Protein AF-I3EJ53-F1 (afdb_monomer_lite)

Foldseek 3Di:
DDWDALAPPDPDPVRPQTADQWDWDWDDDDQFIKIKTDCLVRRCVSLVHDSVLLLVQLCQVVVFDWDADPVVRITMTGDDDDSVRSRVSSSVCQVQPQFDPPDPRHRAWDWAAEPVLPWIWIAHPPPRDIDTGPQPTPSSVVCSVLHYYPVVVVVDDPVVVVVSVPPPPPPPDDD

Secondary structure (DSSP, 8-state):
--EEESSTT---TT-S-EEEPPPEEEE--GGG-EEEESSHHHHHHHHTS-HHHHHHHHHHHTT--EEEETTTTEEEEES---HHHHHHHHHHHIIIIIS-SSSS--S-EEEEE-TTSSSEEEEETTT--EEEE---SHHHHHHHHHSPBHHHHTT--TTTTSGGGG---------

Structure (mmCIF, N/CA/C/O backbone):
data_AF-I3EJ53-F1
#
_entry.id   AF-I3EJ53-F1
#
loop_
_atom_site.group_PDB
_atom_site.id
_atom_site.type_symbol
_atom_site.label_atom_id
_atom_site.label_alt_id
_atom_site.label_comp_id
_atom_site.label_asym_id
_atom_site.label_entity_id
_atom_site.label_seq_id
_atom_site.pdbx_PDB_ins_code
_atom_site.Cartn_x
_atom_site.Cartn_y
_atom_site.Cartn_z
_atom_site.occupancy
_atom_site.B_iso_or_equiv
_atom_site.auth_seq_id
_atom_site.auth_comp_id
_atom_site.auth_asym_id
_atom_site.auth_atom_id
_atom_site.pdbx_PDB_model_num
ATOM 1 N N . MET A 1 1 ? -7.878 -10.346 -16.936 1.00 61.03 1 MET A N 1
ATOM 2 C CA . MET A 1 1 ? -7.063 -10.112 -15.727 1.00 61.03 1 MET A CA 1
ATOM 3 C C . MET A 1 1 ? -7.555 -11.028 -14.622 1.00 61.03 1 MET A C 1
ATOM 5 O O . MET A 1 1 ? -8.762 -11.206 -14.488 1.00 61.03 1 MET A O 1
ATOM 9 N N . LYS A 1 2 ? -6.642 -11.673 -13.895 1.00 78.12 2 LYS A N 1
ATOM 10 C CA . LYS A 1 2 ? -6.989 -12.549 -12.774 1.00 78.12 2 LYS A CA 1
ATOM 11 C C . LYS A 1 2 ? -7.279 -11.672 -11.555 1.00 78.12 2 LYS A C 1
ATOM 13 O O . LYS A 1 2 ? -6.427 -10.886 -11.155 1.00 78.12 2 LYS A O 1
ATOM 18 N N . ALA A 1 3 ? -8.488 -11.778 -11.010 1.00 84.12 3 ALA A N 1
ATOM 19 C CA . ALA A 1 3 ? -8.874 -11.065 -9.800 1.00 84.12 3 ALA A CA 1
ATOM 20 C C . ALA A 1 3 ? -8.469 -11.886 -8.571 1.00 84.12 3 ALA A C 1
ATOM 22 O O . ALA A 1 3 ? -8.780 -13.076 -8.487 1.00 84.12 3 ALA A O 1
ATOM 23 N N . ILE A 1 4 ? -7.780 -11.244 -7.636 1.00 90.31 4 ILE A N 1
ATOM 24 C CA . ILE A 1 4 ? -7.310 -11.820 -6.377 1.00 90.31 4 ILE A CA 1
ATOM 25 C C . ILE A 1 4 ? -8.013 -11.142 -5.202 1.00 90.31 4 ILE A C 1
ATOM 27 O O . ILE A 1 4 ? -8.400 -9.974 -5.276 1.00 90.31 4 ILE A O 1
ATOM 31 N N . ASN A 1 5 ? -8.196 -11.885 -4.115 1.00 90.31 5 ASN A N 1
ATOM 32 C CA . ASN A 1 5 ? -8.805 -11.357 -2.899 1.00 90.31 5 ASN A CA 1
ATOM 33 C C . ASN A 1 5 ? -7.871 -10.322 -2.255 1.00 90.31 5 ASN A C 1
ATOM 35 O O . ASN A 1 5 ? -6.655 -10.519 -2.213 1.00 90.31 5 ASN A O 1
ATOM 39 N N . ILE A 1 6 ? -8.440 -9.218 -1.760 1.00 88.44 6 ILE A N 1
ATOM 40 C CA . ILE A 1 6 ? -7.667 -8.148 -1.108 1.00 88.44 6 ILE A CA 1
ATOM 41 C C . ILE A 1 6 ? -7.040 -8.654 0.199 1.00 88.44 6 ILE A C 1
ATOM 43 O O . ILE A 1 6 ? -5.863 -8.403 0.456 1.00 88.44 6 ILE A O 1
ATOM 47 N N . ASP A 1 7 ? -7.787 -9.417 1.004 1.00 86.38 7 ASP A N 1
ATOM 48 C CA . ASP A 1 7 ? -7.202 -10.153 2.126 1.00 86.38 7 ASP A CA 1
ATOM 49 C C . ASP A 1 7 ? -6.587 -11.466 1.631 1.00 86.38 7 ASP A C 1
ATOM 51 O O . ASP A 1 7 ? -7.297 -12.380 1.207 1.00 86.38 7 ASP A O 1
ATOM 55 N N . ARG A 1 8 ? -5.260 -11.576 1.749 1.00 83.56 8 ARG A N 1
ATOM 56 C CA . ARG A 1 8 ? -4.501 -12.789 1.419 1.00 83.56 8 ARG A CA 1
ATOM 57 C C . ARG A 1 8 ? -4.971 -14.015 2.207 1.00 83.56 8 ARG A C 1
ATOM 59 O O . ARG A 1 8 ? -4.812 -15.130 1.723 1.00 83.56 8 ARG A O 1
ATOM 66 N N . ASN A 1 9 ? -5.513 -13.820 3.409 1.00 83.25 9 ASN A N 1
ATOM 67 C CA . ASN A 1 9 ? -5.942 -14.919 4.275 1.00 83.25 9 ASN A CA 1
ATOM 68 C C . ASN A 1 9 ? -7.361 -15.415 3.957 1.00 83.25 9 ASN A C 1
ATOM 70 O O . ASN A 1 9 ? -7.792 -16.411 4.532 1.00 83.25 9 ASN A O 1
ATOM 74 N N . SER A 1 10 ? -8.093 -14.729 3.076 1.00 82.12 10 SER A N 1
ATOM 75 C CA . SER A 1 10 ? -9.430 -15.142 2.665 1.00 82.12 10 SER A CA 1
ATOM 76 C C . SER A 1 10 ? -9.348 -16.051 1.441 1.00 82.12 10 SER A C 1
ATOM 78 O O . SER A 1 10 ? -9.027 -15.601 0.340 1.00 82.12 10 SER A O 1
ATOM 80 N N . GLU A 1 11 ? -9.674 -17.330 1.622 1.00 78.75 11 GLU A N 1
ATOM 81 C CA . GLU A 1 11 ? -9.788 -18.320 0.538 1.00 78.75 11 GLU A CA 1
ATOM 82 C C . GLU A 1 11 ? -11.200 -18.368 -0.076 1.00 78.75 11 GLU A C 1
ATOM 84 O O . GLU A 1 11 ? -11.485 -19.204 -0.934 1.00 78.75 11 GLU A O 1
ATOM 89 N N . ASP A 1 12 ? -12.100 -17.469 0.339 1.00 83.38 12 ASP A N 1
ATOM 90 C CA . ASP A 1 12 ? -13.471 -17.434 -0.163 1.00 83.38 12 ASP A CA 1
ATOM 91 C C . ASP A 1 12 ? -13.513 -17.001 -1.639 1.00 83.38 12 ASP A C 1
ATOM 93 O O . ASP A 1 12 ? -13.128 -15.885 -2.009 1.00 83.38 12 ASP A O 1
ATOM 97 N N . ALA A 1 13 ? -14.020 -17.885 -2.500 1.00 81.06 13 ALA A N 1
ATOM 98 C CA . ALA A 1 13 ? -14.207 -17.619 -3.924 1.00 81.06 13 ALA A CA 1
ATOM 99 C C . ALA A 1 13 ? -15.206 -16.473 -4.185 1.00 81.06 13 ALA A C 1
ATOM 101 O O . ALA A 1 13 ? -15.096 -15.767 -5.200 1.00 81.06 13 ALA A O 1
ATOM 102 N N . PHE A 1 14 ? -16.147 -16.257 -3.262 1.00 83.56 14 PHE A N 1
ATOM 103 C CA . PHE A 1 14 ? -17.176 -15.216 -3.316 1.00 83.56 14 PHE A CA 1
ATOM 104 C C . PHE A 1 14 ? -16.817 -13.972 -2.503 1.00 83.56 14 PHE A C 1
ATOM 106 O O . PHE A 1 14 ? -17.673 -13.112 -2.287 1.00 83.56 14 PHE A O 1
ATOM 113 N N . TYR A 1 15 ? -15.548 -13.829 -2.105 1.00 85.25 15 TYR A N 1
ATOM 114 C CA . TYR A 1 15 ? -15.096 -12.654 -1.377 1.00 85.25 15 TYR A CA 1
ATOM 115 C C . TYR A 1 15 ? -15.435 -11.368 -2.144 1.00 85.25 15 TYR A C 1
ATOM 117 O O . TYR A 1 15 ? -15.122 -11.222 -3.330 1.00 85.25 15 TYR A O 1
ATOM 125 N N . ARG A 1 16 ? -16.104 -10.436 -1.457 1.00 86.25 16 ARG A N 1
ATOM 126 C CA . ARG A 1 16 ? -16.681 -9.230 -2.066 1.00 86.25 16 ARG A CA 1
ATOM 127 C C . ARG A 1 16 ? -15.625 -8.295 -2.657 1.00 86.25 16 ARG A C 1
ATOM 129 O O . ARG A 1 16 ? -15.868 -7.703 -3.704 1.00 86.25 16 ARG A O 1
ATOM 136 N N . TYR A 1 17 ? -14.480 -8.151 -1.990 1.00 89.56 17 TYR A N 1
ATOM 137 C CA . TYR A 1 17 ? -13.463 -7.163 -2.350 1.00 89.56 17 TYR A CA 1
ATOM 138 C C . TYR A 1 17 ? -12.284 -7.814 -3.076 1.00 89.56 17 TYR A C 1
ATOM 140 O O . TYR A 1 17 ? -11.483 -8.539 -2.482 1.00 89.56 17 TYR A O 1
ATOM 148 N N . LYS A 1 18 ? -12.159 -7.542 -4.373 1.00 90.44 18 LYS A N 1
ATOM 149 C CA . LYS A 1 18 ? -11.108 -8.107 -5.225 1.00 90.44 18 LYS A CA 1
ATOM 150 C C . LYS A 1 18 ? -10.300 -6.996 -5.882 1.00 90.44 18 LYS A C 1
ATOM 152 O O . LYS A 1 18 ? -10.819 -5.911 -6.113 1.00 90.44 18 LYS A O 1
ATOM 157 N N . MET A 1 19 ? -9.049 -7.295 -6.204 1.00 91.81 19 MET A N 1
ATOM 158 C CA . MET A 1 19 ? -8.160 -6.429 -6.979 1.00 91.81 19 MET A CA 1
ATOM 159 C C . MET A 1 19 ? -7.511 -7.237 -8.112 1.00 91.81 19 MET A C 1
ATOM 161 O O . MET A 1 19 ? -7.430 -8.466 -8.005 1.00 91.81 19 MET A O 1
ATOM 165 N N . PRO A 1 20 ? -7.064 -6.605 -9.207 1.00 93.12 20 PRO A N 1
ATOM 166 C CA . PRO A 1 20 ? -6.270 -7.300 -10.213 1.00 93.12 20 PRO A CA 1
ATOM 167 C C . PRO A 1 20 ? -4.886 -7.675 -9.657 1.00 93.12 20 PRO A C 1
ATOM 169 O O . PRO A 1 20 ? -4.354 -7.026 -8.758 1.00 93.12 20 PRO A O 1
ATOM 172 N N . GLU A 1 21 ? -4.300 -8.747 -10.186 1.00 91.69 21 GLU A N 1
ATOM 173 C CA . GLU A 1 21 ? -2.908 -9.120 -9.907 1.00 91.69 21 GLU A CA 1
ATOM 174 C C . GLU A 1 21 ? -1.933 -8.087 -10.497 1.00 91.69 21 GLU A C 1
ATOM 176 O O . GLU A 1 21 ? -2.167 -7.584 -11.596 1.00 91.69 21 GLU A O 1
ATOM 181 N N . ILE A 1 22 ? -0.850 -7.757 -9.782 1.00 93.50 22 ILE A N 1
ATOM 182 C CA . ILE A 1 22 ? 0.117 -6.751 -10.242 1.00 93.50 22 ILE A CA 1
ATOM 183 C C . ILE A 1 22 ? 0.837 -7.196 -11.518 1.00 93.50 22 ILE A C 1
ATOM 185 O O . ILE A 1 22 ? 1.451 -8.262 -11.593 1.00 93.50 22 ILE A O 1
ATOM 189 N N . GLU A 1 23 ? 0.835 -6.313 -12.506 1.00 93.06 23 GLU A N 1
ATOM 190 C CA . GLU A 1 23 ? 1.591 -6.447 -13.738 1.00 93.06 23 GLU A CA 1
ATOM 191 C C . GLU A 1 23 ? 2.806 -5.525 -13.674 1.00 93.06 23 GLU A C 1
ATOM 193 O O . GLU A 1 23 ? 2.699 -4.300 -13.543 1.00 93.06 23 GLU A O 1
ATOM 198 N N . VAL A 1 24 ? 3.992 -6.127 -13.760 1.00 94.19 24 VAL A N 1
ATOM 199 C CA . VAL A 1 24 ? 5.259 -5.396 -13.743 1.00 94.19 24 VAL A CA 1
ATOM 200 C C . VAL A 1 24 ? 6.016 -5.611 -15.041 1.00 94.19 24 VAL A C 1
ATOM 202 O O . VAL A 1 24 ? 6.111 -6.724 -15.559 1.00 94.19 24 VAL A O 1
ATOM 205 N N . LYS A 1 25 ? 6.604 -4.534 -15.553 1.00 93.56 25 LYS A N 1
ATOM 206 C CA . LYS A 1 25 ? 7.448 -4.548 -16.743 1.00 93.56 25 LYS A CA 1
ATOM 207 C C . LYS A 1 25 ? 8.845 -4.086 -16.372 1.00 93.56 25 LYS A C 1
ATOM 209 O O . LYS A 1 25 ? 9.045 -2.959 -15.931 1.00 93.56 25 LYS A O 1
ATOM 214 N N . ILE A 1 26 ? 9.831 -4.946 -16.582 1.00 92.31 26 ILE A N 1
ATOM 215 C CA . ILE A 1 26 ? 11.231 -4.597 -16.351 1.00 92.31 26 ILE A CA 1
ATOM 216 C C . ILE A 1 26 ? 11.753 -3.857 -17.589 1.00 92.31 26 ILE A C 1
ATOM 218 O O . ILE A 1 26 ? 11.746 -4.390 -18.699 1.00 92.31 26 ILE A O 1
ATOM 222 N N . GLU A 1 27 ? 12.197 -2.618 -17.404 1.00 90.69 27 GLU A N 1
ATOM 223 C CA . GLU A 1 27 ? 12.835 -1.787 -18.423 1.00 90.69 27 GLU A CA 1
ATOM 224 C C . GLU A 1 27 ? 14.317 -1.561 -18.074 1.00 90.69 27 GLU A C 1
ATOM 226 O O . GLU A 1 27 ? 14.709 -1.508 -16.911 1.00 90.69 27 GLU A O 1
ATOM 231 N N . GLY A 1 28 ? 15.164 -1.393 -19.092 1.00 86.69 28 GLY A N 1
ATOM 232 C CA . GLY A 1 28 ? 16.604 -1.170 -18.910 1.00 86.69 28 GLY A CA 1
ATOM 233 C C . GLY A 1 28 ? 17.442 -2.452 -18.829 1.00 86.69 28 GLY A C 1
ATOM 234 O O . GLY A 1 28 ? 16.930 -3.569 -18.777 1.00 86.69 28 GLY A O 1
ATOM 235 N N . ARG A 1 29 ? 18.768 -2.286 -18.889 1.00 84.69 29 ARG A N 1
ATOM 236 C CA . ARG A 1 29 ? 19.771 -3.361 -18.785 1.00 84.69 29 ARG A CA 1
ATOM 237 C C . ARG A 1 29 ? 20.969 -2.856 -17.975 1.00 84.69 29 ARG A C 1
ATOM 239 O O . ARG A 1 29 ? 21.313 -1.679 -18.058 1.00 84.69 29 ARG A O 1
ATOM 246 N N . GLY A 1 30 ? 21.608 -3.737 -17.205 1.00 83.56 30 GLY A N 1
ATOM 247 C CA . GLY A 1 30 ? 22.769 -3.387 -16.374 1.00 83.56 30 GLY A CA 1
ATOM 248 C C . GLY A 1 30 ? 22.413 -2.453 -15.210 1.00 83.56 30 GLY A C 1
ATOM 249 O O . GLY A 1 30 ? 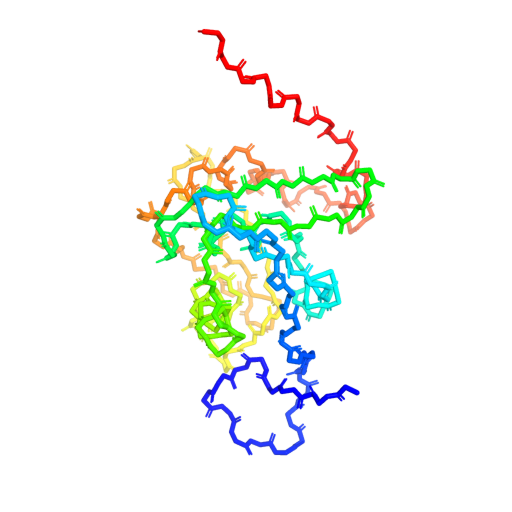21.400 -2.646 -14.545 1.00 83.56 30 GLY A O 1
ATOM 250 N N . ASN A 1 31 ? 23.230 -1.421 -14.982 1.00 78.38 31 ASN A N 1
ATOM 251 C CA . ASN A 1 31 ? 23.114 -0.508 -13.832 1.00 78.38 31 ASN A CA 1
ATOM 252 C C . ASN A 1 31 ? 21.881 0.422 -13.867 1.00 78.38 31 ASN A C 1
ATOM 254 O O . ASN A 1 31 ? 21.640 1.143 -12.905 1.00 78.38 31 ASN A O 1
ATOM 258 N N . GLY A 1 32 ? 21.111 0.418 -14.961 1.00 84.44 32 GLY A N 1
ATOM 259 C CA . GLY A 1 32 ? 19.903 1.233 -15.146 1.00 84.44 32 GLY A CA 1
ATOM 260 C C . GLY A 1 32 ? 18.607 0.424 -15.203 1.00 84.44 32 GLY A C 1
ATOM 261 O O . GLY A 1 32 ? 17.656 0.853 -15.856 1.00 84.44 32 GLY A O 1
ATOM 262 N N . ILE A 1 33 ? 18.580 -0.774 -14.608 1.00 92.69 33 ILE A N 1
ATOM 263 C CA . ILE A 1 33 ? 17.375 -1.607 -14.571 1.00 92.69 33 ILE A CA 1
ATOM 264 C C . ILE A 1 33 ? 16.310 -0.987 -13.660 1.00 92.69 33 ILE A C 1
ATOM 266 O O . ILE A 1 33 ? 16.585 -0.581 -12.527 1.00 92.69 33 ILE A O 1
ATOM 270 N N . LYS A 1 34 ? 15.085 -0.911 -14.169 1.00 93.00 34 LYS A N 1
ATOM 271 C CA . LYS A 1 34 ? 13.931 -0.326 -13.492 1.00 93.00 34 LYS A CA 1
ATOM 272 C C . LYS A 1 34 ? 12.706 -1.201 -13.710 1.00 93.00 34 LYS A C 1
ATOM 274 O O . LYS A 1 34 ? 12.520 -1.775 -14.778 1.00 93.00 34 LYS A O 1
ATOM 279 N N . THR A 1 35 ? 11.863 -1.292 -12.701 1.00 94.00 35 THR A N 1
ATOM 280 C CA . THR A 1 35 ? 10.603 -2.025 -12.740 1.00 94.00 35 THR A CA 1
ATOM 281 C C . THR A 1 35 ? 9.469 -1.016 -12.844 1.00 94.00 35 THR A C 1
ATOM 283 O O . THR A 1 35 ? 9.298 -0.177 -11.965 1.00 94.00 35 THR A O 1
ATOM 286 N N . VAL A 1 36 ? 8.717 -1.069 -13.935 1.00 93.50 36 VAL A N 1
ATOM 287 C CA . VAL A 1 36 ? 7.534 -0.241 -14.179 1.00 93.50 36 VAL A CA 1
ATOM 288 C C . VAL A 1 36 ? 6.304 -1.005 -13.707 1.00 93.50 36 VAL A C 1
ATOM 290 O O . VAL A 1 36 ? 6.118 -2.160 -14.094 1.00 93.50 36 VAL A O 1
ATOM 293 N N . LEU A 1 37 ? 5.477 -0.370 -12.883 1.00 93.75 37 LEU A N 1
ATOM 294 C CA . LEU A 1 37 ? 4.186 -0.902 -12.457 1.00 93.75 37 LEU A CA 1
ATOM 295 C C . LEU A 1 37 ? 3.139 -0.478 -13.489 1.00 93.75 37 LEU A C 1
ATOM 297 O O . LEU A 1 37 ? 2.923 0.716 -13.679 1.00 93.75 37 LEU A O 1
ATOM 301 N N . VAL A 1 38 ? 2.540 -1.440 -14.191 1.00 93.00 38 VAL A N 1
ATOM 302 C CA . VAL A 1 38 ? 1.672 -1.151 -15.345 1.00 93.00 38 VAL A CA 1
ATOM 303 C C . VAL A 1 38 ? 0.239 -0.861 -14.906 1.00 93.00 38 VAL A C 1
ATOM 305 O O . VAL A 1 38 ? -0.355 0.099 -15.376 1.00 93.00 38 VAL A O 1
ATOM 308 N N . ASN A 1 39 ? -0.303 -1.655 -13.982 1.00 93.56 39 ASN A N 1
ATOM 309 C CA . ASN A 1 39 ? -1.708 -1.598 -13.564 1.00 93.56 39 ASN A CA 1
ATOM 310 C C . ASN A 1 39 ? -1.894 -1.118 -12.113 1.00 93.56 39 ASN A C 1
ATOM 312 O O . ASN A 1 39 ? -2.879 -1.455 -11.455 1.00 93.56 39 ASN A O 1
ATOM 316 N N . ILE A 1 40 ? -0.944 -0.341 -11.584 1.00 93.25 40 ILE A N 1
ATOM 317 C CA . ILE A 1 40 ? -1.010 0.116 -10.190 1.00 93.25 40 ILE A CA 1
ATOM 318 C C . ILE A 1 40 ? -2.211 1.027 -9.928 1.00 93.25 40 ILE A C 1
ATOM 320 O O . ILE A 1 40 ? -2.760 0.983 -8.836 1.00 93.25 40 ILE A O 1
ATOM 324 N N . GLU A 1 41 ? -2.667 1.791 -10.923 1.00 92.38 41 GLU A N 1
ATOM 325 C CA . GLU A 1 41 ? -3.839 2.665 -10.797 1.00 92.38 41 GLU A CA 1
ATOM 326 C C . GLU A 1 41 ? -5.141 1.880 -10.630 1.00 92.38 41 GLU A C 1
ATOM 328 O O . GLU A 1 41 ? -6.002 2.255 -9.839 1.00 92.38 41 GLU A O 1
ATOM 333 N N . GLU A 1 42 ? -5.277 0.747 -11.322 1.00 92.44 42 GLU A N 1
ATOM 334 C CA . GLU A 1 42 ? -6.441 -0.132 -11.177 1.00 92.44 42 GLU A CA 1
ATOM 335 C C . GLU A 1 42 ? -6.486 -0.767 -9.782 1.00 92.44 42 GLU A C 1
ATOM 337 O O . GLU A 1 42 ? -7.550 -0.882 -9.164 1.00 92.44 42 GLU A O 1
ATOM 342 N N . ILE A 1 43 ? -5.316 -1.149 -9.259 1.00 92.88 43 ILE A N 1
ATOM 343 C CA . ILE A 1 43 ? -5.173 -1.660 -7.893 1.00 92.88 43 ILE A CA 1
ATOM 344 C C . ILE A 1 43 ? -5.491 -0.550 -6.892 1.00 92.88 43 ILE A C 1
ATOM 346 O O . ILE A 1 43 ? -6.274 -0.767 -5.973 1.00 92.88 43 ILE A O 1
ATOM 350 N N . ALA A 1 44 ? -4.938 0.644 -7.091 1.00 92.19 44 ALA A N 1
ATOM 351 C CA . ALA A 1 44 ? -5.154 1.808 -6.240 1.00 92.19 44 ALA A CA 1
ATOM 352 C C . ALA A 1 44 ? -6.645 2.175 -6.154 1.00 92.19 44 ALA A C 1
ATOM 354 O O . ALA A 1 44 ? -7.189 2.303 -5.056 1.00 92.19 44 ALA A O 1
ATOM 355 N N . ARG A 1 45 ? -7.342 2.177 -7.296 1.00 91.50 45 ARG A N 1
ATOM 356 C CA . ARG A 1 45 ? -8.796 2.369 -7.377 1.00 91.50 45 ARG A CA 1
ATOM 357 C C . ARG A 1 45 ? -9.579 1.278 -6.647 1.00 91.50 45 ARG A C 1
ATOM 359 O O . ARG A 1 45 ? -10.555 1.577 -5.971 1.00 91.50 45 ARG A O 1
ATOM 366 N N . SER A 1 46 ? -9.150 0.019 -6.747 1.00 91.12 46 SER A N 1
ATOM 367 C CA . SER A 1 46 ? -9.785 -1.097 -6.024 1.00 91.12 46 SER A CA 1
ATOM 368 C C . SER A 1 46 ? -9.605 -0.997 -4.503 1.00 91.12 46 SER A C 1
ATOM 370 O O . SER A 1 46 ? -10.399 -1.550 -3.744 1.00 91.12 46 SER A O 1
ATOM 372 N N . LEU A 1 47 ? -8.549 -0.313 -4.061 1.00 90.19 47 LEU A N 1
ATOM 373 C CA . LEU A 1 47 ? -8.197 -0.116 -2.657 1.00 90.19 47 LEU A CA 1
ATOM 374 C C . LEU A 1 47 ? -8.677 1.228 -2.090 1.00 90.19 47 LEU A C 1
ATOM 376 O O . LEU A 1 47 ? -8.508 1.448 -0.891 1.00 90.19 47 LEU A O 1
ATOM 380 N N . ASP A 1 48 ? -9.269 2.096 -2.917 1.00 88.75 48 ASP A N 1
ATOM 381 C CA . ASP A 1 48 ? -9.676 3.460 -2.551 1.00 88.75 48 ASP A CA 1
ATOM 382 C C . ASP A 1 48 ? -8.498 4.269 -1.968 1.00 88.75 48 ASP A C 1
ATOM 384 O O . ASP A 1 48 ? -8.573 4.870 -0.890 1.00 88.75 48 ASP A O 1
ATOM 388 N N . ARG A 1 49 ? -7.334 4.176 -2.624 1.00 88.62 49 ARG A N 1
ATOM 389 C CA . ARG A 1 49 ? -6.086 4.838 -2.218 1.00 88.62 49 ARG A CA 1
ATOM 390 C C . ARG A 1 49 ? -5.378 5.452 -3.407 1.00 88.62 49 ARG A C 1
ATOM 392 O O . ARG A 1 49 ? -5.493 4.956 -4.520 1.00 88.62 49 ARG A O 1
ATOM 399 N N . ASP A 1 50 ? -4.577 6.469 -3.127 1.00 89.19 50 ASP A N 1
ATOM 400 C CA . ASP A 1 50 ? -3.723 7.091 -4.125 1.00 89.19 50 ASP A CA 1
ATOM 401 C C . ASP A 1 50 ? -2.571 6.137 -4.553 1.00 89.19 50 ASP A C 1
ATOM 403 O O . ASP A 1 50 ? -1.918 5.498 -3.709 1.00 89.19 50 ASP A O 1
ATOM 407 N N . PRO A 1 51 ? -2.297 5.998 -5.863 1.00 90.88 51 PRO A N 1
ATOM 408 C CA . PRO A 1 51 ? -1.249 5.116 -6.386 1.00 90.88 51 PRO A CA 1
ATOM 409 C C . PRO A 1 51 ? 0.180 5.560 -6.020 1.00 90.88 51 PRO A C 1
ATOM 411 O O . PRO A 1 51 ? 1.086 4.713 -5.930 1.00 90.88 51 PRO A O 1
ATOM 414 N N . LYS A 1 52 ? 0.418 6.853 -5.766 1.00 88.44 52 LYS A N 1
ATOM 415 C CA . LYS A 1 52 ? 1.709 7.388 -5.303 1.00 88.44 52 LYS A CA 1
ATOM 416 C C . LYS A 1 52 ? 2.014 6.852 -3.908 1.00 88.44 52 LYS A C 1
ATOM 418 O O . LYS A 1 52 ? 3.148 6.424 -3.661 1.00 88.44 52 LYS A O 1
ATOM 423 N N . HIS A 1 53 ? 1.019 6.776 -3.019 1.00 88.81 53 HIS A N 1
ATOM 424 C CA . HIS A 1 53 ? 1.183 6.185 -1.680 1.00 88.81 53 HIS A CA 1
ATOM 425 C C . HIS A 1 53 ? 1.617 4.721 -1.763 1.00 88.81 53 HIS A C 1
ATOM 427 O O . HIS A 1 53 ? 2.589 4.324 -1.113 1.00 88.81 53 HIS A O 1
ATOM 433 N N . ILE A 1 54 ? 0.969 3.927 -2.618 1.00 90.94 54 ILE A N 1
ATOM 434 C CA . ILE A 1 54 ? 1.319 2.510 -2.802 1.00 90.94 54 ILE A CA 1
ATOM 435 C C . ILE A 1 54 ? 2.739 2.385 -3.360 1.00 90.94 54 ILE A C 1
ATOM 437 O O . ILE A 1 54 ? 3.576 1.677 -2.798 1.00 90.94 54 ILE A O 1
ATOM 441 N N . THR A 1 55 ? 3.056 3.127 -4.421 1.00 91.19 55 THR A N 1
ATOM 442 C CA . THR A 1 55 ? 4.387 3.115 -5.048 1.00 91.19 55 THR A CA 1
ATOM 443 C C . THR A 1 55 ? 5.480 3.505 -4.053 1.00 91.19 55 THR A C 1
ATOM 445 O O . THR A 1 55 ? 6.556 2.897 -4.008 1.00 91.19 55 THR A O 1
ATOM 448 N N . LYS A 1 56 ? 5.201 4.487 -3.192 1.00 88.94 56 LYS A N 1
ATOM 449 C CA . LYS A 1 56 ? 6.137 4.920 -2.159 1.00 88.94 56 LYS A CA 1
ATOM 450 C C . LYS A 1 56 ? 6.323 3.866 -1.074 1.00 88.94 56 LYS A C 1
ATOM 452 O O . LYS A 1 56 ? 7.455 3.675 -0.620 1.00 88.94 56 LYS A O 1
ATOM 457 N N . TYR A 1 57 ? 5.268 3.150 -0.691 1.00 89.94 57 TYR A N 1
ATOM 458 C CA . TYR A 1 57 ? 5.387 2.018 0.228 1.00 89.94 57 TYR A CA 1
ATOM 459 C C . TYR A 1 57 ? 6.290 0.928 -0.348 1.00 89.94 57 TYR A C 1
ATOM 461 O O . TYR A 1 57 ? 7.214 0.471 0.326 1.00 89.94 57 TYR A O 1
ATOM 469 N N . LEU A 1 58 ? 6.077 0.569 -1.615 1.00 91.00 58 LEU A N 1
ATOM 470 C CA . LEU A 1 58 ? 6.881 -0.437 -2.306 1.00 91.00 58 LEU A CA 1
ATOM 471 C C . LEU A 1 58 ? 8.361 -0.046 -2.337 1.00 91.00 58 LEU A C 1
ATOM 473 O O . LEU A 1 58 ? 9.219 -0.878 -2.056 1.00 91.00 58 LEU A O 1
ATOM 477 N N . SER A 1 59 ? 8.666 1.232 -2.588 1.00 89.25 59 SER A N 1
ATOM 478 C CA . SER A 1 59 ? 10.042 1.748 -2.535 1.00 89.25 59 SER A CA 1
ATOM 479 C C . SER A 1 59 ? 10.697 1.533 -1.161 1.00 89.25 59 SER A C 1
ATOM 481 O O . SER A 1 59 ? 11.870 1.171 -1.070 1.00 89.25 59 SER A O 1
ATOM 483 N N . TYR A 1 60 ? 9.926 1.683 -0.078 1.00 88.19 60 TYR A N 1
ATOM 484 C CA . TYR A 1 60 ? 10.407 1.493 1.286 1.00 88.19 60 TYR A CA 1
ATOM 485 C C . TYR A 1 60 ? 10.640 0.015 1.623 1.00 88.19 60 TYR A C 1
ATOM 487 O O . TYR A 1 60 ? 11.731 -0.311 2.085 1.00 88.19 60 TYR A O 1
ATOM 495 N N . ASP A 1 61 ? 9.665 -0.866 1.366 1.00 89.25 61 ASP A N 1
ATOM 496 C CA . ASP A 1 61 ? 9.784 -2.302 1.688 1.00 89.25 61 ASP A CA 1
ATOM 497 C C . ASP A 1 61 ? 10.868 -2.985 0.836 1.00 89.25 61 ASP A C 1
ATOM 499 O O . ASP A 1 61 ? 11.596 -3.849 1.320 1.00 89.25 61 ASP A O 1
ATOM 503 N N . LEU A 1 62 ? 11.039 -2.545 -0.416 1.00 89.75 62 LEU A N 1
ATOM 504 C CA . LEU A 1 62 ? 12.090 -3.039 -1.310 1.00 89.75 62 LEU A CA 1
ATOM 505 C C . LEU A 1 62 ? 13.449 -2.357 -1.082 1.00 89.75 62 LEU A C 1
ATOM 507 O O . LEU A 1 62 ? 14.443 -2.786 -1.666 1.00 89.75 62 LEU A O 1
ATOM 511 N N . GLY A 1 63 ? 13.516 -1.296 -0.270 1.00 87.81 63 GLY A N 1
ATOM 512 C CA . GLY A 1 63 ? 14.753 -0.558 0.003 1.00 87.81 63 GLY A CA 1
ATOM 513 C C . GLY A 1 63 ? 15.332 0.163 -1.220 1.00 87.81 63 GLY A C 1
ATOM 514 O O . GLY A 1 63 ? 16.548 0.304 -1.337 1.00 87.81 63 GLY A O 1
ATOM 515 N N . THR A 1 64 ? 14.480 0.604 -2.146 1.00 89.56 64 THR A N 1
ATOM 516 C CA . THR A 1 64 ? 14.876 1.224 -3.419 1.00 89.56 64 THR A CA 1
ATOM 517 C C . THR A 1 64 ? 14.262 2.610 -3.583 1.00 89.56 64 THR A C 1
ATOM 519 O O . THR A 1 64 ? 13.385 3.027 -2.831 1.00 89.56 64 THR A O 1
ATOM 522 N N . LEU A 1 65 ? 14.760 3.370 -4.557 1.00 89.25 65 LEU A N 1
ATOM 523 C CA . LEU A 1 65 ? 14.158 4.647 -4.933 1.00 89.25 65 LEU A CA 1
ATOM 524 C C . LEU A 1 65 ? 13.030 4.408 -5.939 1.00 89.25 65 LEU A C 1
ATOM 526 O O . LEU A 1 65 ? 13.148 3.547 -6.811 1.00 89.25 65 LEU A O 1
ATOM 530 N N . SER A 1 66 ? 11.963 5.193 -5.829 1.00 90.06 66 SER A N 1
ATOM 531 C CA . SER A 1 66 ? 10.878 5.241 -6.806 1.00 90.06 66 SER A CA 1
ATOM 532 C C . SER A 1 66 ? 10.864 6.575 -7.543 1.00 90.06 66 SER A C 1
ATOM 534 O O . SER A 1 66 ? 11.279 7.601 -7.002 1.00 90.06 66 SER A O 1
ATOM 536 N N . SER A 1 67 ? 10.355 6.547 -8.768 1.00 88.12 67 SER A N 1
ATOM 537 C CA . SER A 1 67 ? 10.068 7.708 -9.601 1.00 88.12 67 SER A CA 1
ATOM 538 C C . SER A 1 67 ? 8.616 7.605 -10.051 1.00 88.12 67 SER A C 1
ATOM 540 O O . SER A 1 67 ? 8.176 6.545 -10.496 1.00 88.12 67 SER A O 1
ATOM 542 N N . VAL A 1 68 ? 7.871 8.688 -9.866 1.00 88.31 68 VAL A N 1
ATOM 543 C CA . VAL A 1 68 ? 6.473 8.805 -10.273 1.00 88.31 68 VAL A CA 1
ATOM 544 C C . VAL A 1 68 ? 6.416 9.913 -11.311 1.00 88.31 68 VAL A C 1
ATOM 546 O O . VAL A 1 68 ? 6.931 11.002 -11.067 1.00 88.31 68 VAL A O 1
ATOM 549 N N . ASP A 1 69 ? 5.864 9.600 -12.474 1.00 87.31 69 ASP A N 1
ATOM 550 C CA . ASP A 1 69 ? 5.575 10.553 -13.538 1.00 87.31 69 ASP A CA 1
ATOM 551 C C . ASP A 1 69 ? 4.056 10.679 -13.634 1.00 87.31 69 ASP A C 1
ATOM 553 O O . ASP A 1 69 ? 3.381 9.804 -14.180 1.00 87.31 69 ASP A O 1
ATOM 557 N N . GLU A 1 70 ? 3.534 11.738 -13.021 1.00 81.62 70 GLU A N 1
ATOM 558 C CA . GLU A 1 70 ? 2.096 11.985 -12.879 1.00 81.62 70 GLU A CA 1
ATOM 559 C C . GLU A 1 70 ? 1.448 12.317 -14.225 1.00 81.62 70 GLU A C 1
ATOM 561 O O . GLU A 1 70 ? 0.343 11.866 -14.504 1.00 81.62 70 GLU A O 1
ATOM 566 N N . VAL A 1 71 ? 2.179 13.004 -15.108 1.00 83.44 71 VAL A N 1
ATOM 567 C CA . VAL A 1 71 ? 1.694 13.406 -16.436 1.00 83.44 71 VAL A CA 1
ATOM 568 C C . VAL A 1 71 ? 1.378 12.186 -17.298 1.00 83.44 71 VAL A C 1
ATOM 570 O O . VAL A 1 71 ? 0.405 12.177 -18.048 1.00 83.44 71 VAL A O 1
ATOM 573 N N . ASN A 1 72 ? 2.207 11.146 -17.192 1.00 83.44 72 ASN A N 1
ATOM 574 C CA . ASN A 1 72 ? 2.068 9.923 -17.980 1.00 83.44 72 ASN A CA 1
ATOM 575 C C . ASN A 1 72 ? 1.512 8.739 -17.178 1.00 83.44 72 ASN A C 1
ATOM 577 O O . ASN A 1 72 ? 1.575 7.614 -17.682 1.00 83.44 72 ASN A O 1
ATOM 581 N N . ALA A 1 73 ? 1.035 8.958 -15.945 1.00 85.12 73 ALA A N 1
ATOM 582 C CA . ALA A 1 73 ? 0.562 7.892 -15.056 1.00 85.12 73 ALA A CA 1
ATOM 583 C C . ALA A 1 73 ? 1.573 6.729 -14.918 1.00 85.12 73 ALA A C 1
ATOM 585 O O . ALA A 1 73 ? 1.219 5.548 -14.861 1.00 85.12 73 ALA A O 1
ATOM 586 N N . LYS A 1 74 ? 2.878 7.041 -14.923 1.00 88.56 74 LYS A N 1
ATOM 587 C CA . LYS A 1 74 ? 3.943 6.030 -14.963 1.00 88.56 74 LYS A CA 1
ATOM 588 C C . LYS A 1 74 ? 4.640 5.922 -13.612 1.00 88.56 74 LYS A C 1
ATOM 590 O O . LYS A 1 74 ? 5.357 6.821 -13.178 1.00 88.56 74 LYS A O 1
ATOM 595 N N . TYR A 1 75 ? 4.509 4.752 -12.994 1.00 92.81 75 TYR A N 1
ATOM 596 C CA . TYR A 1 75 ? 5.071 4.456 -11.678 1.00 92.81 75 TYR A CA 1
ATOM 597 C C . TYR A 1 75 ? 6.253 3.499 -11.815 1.00 92.81 75 TYR A C 1
ATOM 599 O O . TYR A 1 75 ? 6.137 2.397 -12.359 1.00 92.81 75 TYR A O 1
ATOM 607 N N . ILE A 1 76 ? 7.423 3.932 -11.349 1.00 91.94 76 ILE A N 1
ATOM 608 C CA . ILE A 1 76 ? 8.696 3.247 -11.575 1.00 91.94 76 ILE A CA 1
ATOM 609 C C . ILE A 1 76 ? 9.402 3.013 -10.242 1.00 91.94 76 ILE A C 1
ATOM 611 O O . ILE A 1 76 ? 9.535 3.913 -9.414 1.00 91.94 76 ILE A O 1
ATOM 615 N N . ILE A 1 77 ? 9.923 1.804 -10.061 1.00 93.50 77 ILE A N 1
ATOM 616 C CA . ILE A 1 77 ? 10.779 1.416 -8.942 1.00 93.50 77 ILE A CA 1
ATOM 617 C C . ILE A 1 77 ? 12.150 1.032 -9.494 1.00 93.50 77 ILE A C 1
ATOM 619 O O . ILE A 1 77 ? 12.256 0.239 -10.430 1.00 93.50 77 ILE A O 1
ATOM 623 N N . ASN A 1 78 ? 13.218 1.575 -8.917 1.00 91.50 78 ASN A N 1
ATOM 624 C CA . ASN A 1 78 ? 14.573 1.223 -9.325 1.00 91.50 78 ASN A CA 1
ATOM 625 C C . ASN A 1 78 ? 14.906 -0.222 -8.930 1.00 91.50 78 ASN A C 1
ATOM 627 O O . ASN A 1 78 ? 14.535 -0.699 -7.856 1.00 91.50 78 ASN A O 1
ATOM 631 N N . GLY A 1 79 ? 15.657 -0.910 -9.787 1.00 90.38 79 GLY A N 1
ATOM 632 C CA . GLY A 1 79 ? 16.018 -2.308 -9.592 1.00 90.38 79 GLY A CA 1
ATOM 633 C C . GLY A 1 79 ? 15.132 -3.279 -10.371 1.00 90.38 79 GLY A C 1
ATOM 634 O O . GLY A 1 79 ? 14.171 -2.904 -11.046 1.00 90.38 79 GLY A O 1
ATOM 635 N N . SER A 1 80 ? 15.508 -4.554 -10.287 1.00 91.38 80 SER A N 1
ATOM 636 C CA . SER A 1 80 ? 14.826 -5.670 -10.937 1.00 91.38 80 SER A CA 1
ATOM 637 C C . SER A 1 80 ? 13.958 -6.404 -9.923 1.00 91.38 80 SER A C 1
ATOM 639 O O . SER A 1 80 ? 14.472 -7.203 -9.136 1.00 91.38 80 SER A O 1
ATOM 641 N N . HIS A 1 81 ? 12.650 -6.167 -9.966 1.00 92.81 81 HIS A N 1
ATOM 642 C CA . HIS A 1 81 ? 11.693 -6.803 -9.064 1.00 92.81 81 HIS A CA 1
ATOM 643 C C . HIS A 1 81 ? 10.726 -7.676 -9.859 1.00 92.81 81 HIS A C 1
ATOM 645 O O . HIS A 1 81 ? 10.174 -7.255 -10.872 1.00 92.81 81 HIS A O 1
ATOM 651 N N . THR A 1 82 ? 10.545 -8.920 -9.416 1.00 93.50 82 THR A N 1
ATOM 652 C CA . THR A 1 82 ? 9.566 -9.832 -10.017 1.00 93.50 82 THR A CA 1
ATOM 653 C C . THR A 1 82 ? 8.154 -9.461 -9.564 1.00 93.50 82 THR A C 1
ATOM 655 O O . THR A 1 82 ? 7.979 -8.929 -8.464 1.00 93.50 82 THR A O 1
ATOM 658 N N . ALA A 1 83 ? 7.144 -9.795 -10.377 1.00 93.25 83 ALA A N 1
ATOM 659 C CA . ALA A 1 83 ? 5.735 -9.561 -10.044 1.00 93.25 83 ALA A CA 1
ATOM 660 C C . ALA A 1 83 ? 5.375 -10.140 -8.667 1.00 93.25 83 ALA A C 1
ATOM 662 O O . ALA A 1 83 ? 4.791 -9.454 -7.839 1.00 93.25 83 ALA A O 1
ATOM 663 N N . GLU A 1 84 ? 5.833 -11.360 -8.374 1.00 92.94 84 GLU A N 1
ATOM 664 C CA . GLU A 1 84 ? 5.580 -12.052 -7.104 1.00 92.94 84 GLU A CA 1
ATOM 665 C C . GLU A 1 84 ? 6.081 -11.276 -5.879 1.00 92.94 84 GLU A C 1
ATOM 667 O O . GLU A 1 84 ? 5.386 -11.186 -4.865 1.00 92.94 84 GLU A O 1
ATOM 672 N N . LYS A 1 85 ? 7.284 -10.689 -5.964 1.00 92.88 85 LYS A N 1
ATOM 673 C CA . LYS A 1 85 ? 7.851 -9.897 -4.865 1.00 92.88 85 LYS A CA 1
ATOM 674 C C . LYS A 1 85 ? 7.046 -8.626 -4.650 1.00 92.88 85 LYS A C 1
ATOM 676 O O . LYS A 1 85 ? 6.685 -8.327 -3.517 1.00 92.88 85 LYS A O 1
ATOM 681 N N . VAL A 1 86 ? 6.734 -7.915 -5.733 1.00 93.69 86 VAL A N 1
ATOM 682 C CA . VAL A 1 86 ? 5.928 -6.690 -5.667 1.00 93.69 86 VAL A CA 1
ATOM 683 C C . VAL A 1 86 ? 4.536 -6.996 -5.111 1.00 93.69 86 VAL A C 1
ATOM 685 O O . VAL A 1 86 ? 4.073 -6.299 -4.213 1.00 93.69 86 VAL A O 1
ATOM 688 N N . GLN A 1 87 ? 3.913 -8.089 -5.549 1.00 93.69 87 GLN A N 1
ATOM 689 C CA . GLN A 1 87 ? 2.614 -8.541 -5.059 1.00 93.69 87 GLN A CA 1
ATOM 690 C C . GLN A 1 87 ? 2.645 -8.830 -3.551 1.00 93.69 87 GLN A C 1
ATOM 692 O O . GLN A 1 87 ? 1.747 -8.414 -2.819 1.00 93.69 87 GLN A O 1
ATOM 697 N N . ALA A 1 88 ? 3.691 -9.499 -3.059 1.00 93.31 88 ALA A N 1
ATOM 698 C CA . ALA A 1 88 ? 3.867 -9.744 -1.630 1.00 93.31 88 ALA A CA 1
ATOM 699 C C . ALA A 1 88 ? 3.997 -8.436 -0.829 1.00 93.31 88 ALA A C 1
ATOM 701 O O . ALA A 1 88 ? 3.417 -8.325 0.252 1.00 93.31 88 ALA A O 1
ATOM 702 N N . CYS A 1 89 ? 4.705 -7.436 -1.361 1.00 92.81 89 CYS A N 1
ATOM 703 C CA . CYS A 1 89 ? 4.802 -6.111 -0.750 1.00 92.81 89 CYS A CA 1
ATOM 704 C C . CYS A 1 89 ? 3.442 -5.386 -0.729 1.00 92.81 89 CYS A C 1
ATOM 706 O O . CYS A 1 89 ? 3.090 -4.794 0.289 1.00 92.81 89 CYS A O 1
ATOM 708 N N . ILE A 1 90 ? 2.643 -5.477 -1.800 1.00 93.12 90 ILE A N 1
ATOM 709 C CA . ILE A 1 90 ? 1.278 -4.916 -1.840 1.00 93.12 90 ILE A CA 1
ATOM 710 C C . ILE A 1 90 ? 0.399 -5.556 -0.759 1.00 93.12 90 ILE A C 1
ATOM 712 O O . ILE A 1 90 ? -0.320 -4.853 -0.054 1.00 93.12 90 ILE A O 1
ATOM 716 N N . PHE A 1 91 ? 0.488 -6.871 -0.551 1.00 92.69 91 PHE A N 1
ATOM 717 C CA . PHE A 1 91 ? -0.268 -7.521 0.523 1.00 92.69 91 PHE A CA 1
ATOM 718 C C . PHE A 1 91 ? 0.122 -7.023 1.920 1.00 92.69 91 PHE A C 1
ATOM 720 O O . PHE A 1 91 ? -0.760 -6.829 2.755 1.00 92.69 91 PHE A O 1
ATOM 727 N N . LYS A 1 92 ? 1.411 -6.758 2.173 1.00 91.62 92 LYS A N 1
ATOM 728 C CA . LYS A 1 92 ? 1.839 -6.131 3.435 1.00 91.62 92 LYS A CA 1
ATOM 729 C C . LYS A 1 92 ? 1.260 -4.724 3.589 1.00 91.62 92 LYS A C 1
ATOM 731 O O . LYS A 1 92 ? 0.775 -4.386 4.664 1.00 91.62 92 LYS A O 1
ATOM 736 N N . PHE A 1 93 ? 1.251 -3.933 2.513 1.00 91.00 93 PHE A N 1
ATOM 737 C CA . PHE A 1 93 ? 0.635 -2.605 2.516 1.00 91.00 93 PHE A CA 1
ATOM 738 C C . PHE A 1 93 ? -0.847 -2.675 2.889 1.00 91.00 93 PHE A C 1
ATOM 740 O O . PHE A 1 93 ? -1.302 -1.954 3.777 1.00 91.00 93 PHE A O 1
ATOM 747 N N . ILE A 1 94 ? -1.585 -3.582 2.248 1.00 91.94 94 ILE A N 1
ATOM 748 C CA . ILE A 1 94 ? -3.007 -3.807 2.514 1.00 91.94 94 ILE A CA 1
ATOM 749 C C . ILE A 1 94 ? -3.222 -4.192 3.976 1.00 91.94 94 ILE A C 1
ATOM 751 O O . ILE A 1 94 ? -4.101 -3.653 4.651 1.00 91.94 94 ILE A O 1
ATOM 755 N N . GLU A 1 95 ? -2.398 -5.097 4.492 1.00 89.75 95 GLU A N 1
ATOM 756 C CA . GLU A 1 95 ? -2.492 -5.529 5.874 1.00 89.75 95 GLU A CA 1
ATOM 757 C C . GLU A 1 95 ? -2.194 -4.404 6.873 1.00 89.75 95 GLU A C 1
ATOM 759 O O . GLU A 1 95 ? -2.834 -4.360 7.923 1.00 89.75 95 GLU A O 1
ATOM 764 N N . GLU A 1 96 ? -1.250 -3.512 6.589 1.00 87.38 96 GLU A N 1
ATOM 765 C CA . GLU A 1 96 ? -0.844 -2.445 7.510 1.00 87.38 96 GLU A CA 1
ATOM 766 C C . GLU A 1 96 ? -1.729 -1.192 7.440 1.00 87.38 96 GLU A C 1
ATOM 768 O O . GLU A 1 96 ? -2.003 -0.605 8.489 1.00 87.38 96 GLU A O 1
ATOM 773 N N . PHE A 1 97 ? -2.172 -0.787 6.244 1.00 86.50 97 PHE A N 1
ATOM 774 C CA . PHE A 1 97 ? -2.784 0.530 5.997 1.00 86.50 97 PHE A CA 1
ATOM 775 C C . PHE A 1 97 ? -4.240 0.495 5.519 1.00 86.50 97 PHE A C 1
ATOM 777 O O . PHE A 1 97 ? -4.897 1.539 5.508 1.00 86.50 97 PHE A O 1
ATOM 784 N N . ILE A 1 98 ? -4.754 -0.665 5.097 1.00 89.94 98 ILE A N 1
ATOM 785 C CA . ILE A 1 98 ? -6.089 -0.769 4.484 1.00 89.94 98 ILE A CA 1
ATOM 786 C C . ILE A 1 98 ? -7.023 -1.598 5.357 1.00 89.94 98 ILE A C 1
ATOM 788 O O . ILE A 1 98 ? -8.087 -1.122 5.748 1.00 89.94 98 ILE A O 1
ATOM 792 N N . LEU A 1 99 ? -6.635 -2.824 5.708 1.00 90.62 99 LEU A N 1
ATOM 793 C CA . LEU A 1 99 ? -7.497 -3.723 6.470 1.00 90.62 99 LEU A CA 1
ATOM 794 C C . LEU A 1 99 ? -7.659 -3.233 7.909 1.00 90.62 99 LEU A C 1
ATOM 796 O O . LEU A 1 99 ? -6.690 -2.990 8.633 1.00 90.62 99 LEU A O 1
ATOM 800 N N . CYS A 1 100 ? -8.907 -3.135 8.362 1.00 89.81 100 CYS A N 1
ATOM 801 C CA . CYS A 1 100 ? -9.186 -2.808 9.753 1.00 89.81 100 CYS A CA 1
ATOM 802 C C . CYS A 1 100 ? -8.716 -3.927 10.699 1.00 89.81 100 CYS A C 1
ATOM 804 O O . CYS A 1 100 ? -9.024 -5.101 10.502 1.00 89.81 100 CYS A O 1
ATOM 806 N N . LYS A 1 101 ? -8.022 -3.552 11.780 1.00 86.00 101 LYS A N 1
ATOM 807 C CA . LYS A 1 101 ? -7.526 -4.487 12.806 1.00 86.00 101 LYS A CA 1
ATOM 808 C C . LYS A 1 101 ? -8.555 -4.861 13.876 1.00 86.00 101 LYS A C 1
ATOM 810 O O . LYS A 1 101 ? -8.274 -5.720 14.702 1.00 86.00 101 LYS A O 1
ATOM 815 N N . SER A 1 102 ? -9.718 -4.208 13.900 1.00 85.19 102 SER A N 1
ATOM 816 C CA . SER A 1 102 ? -10.713 -4.378 14.973 1.00 85.19 102 SER A CA 1
ATOM 817 C C . SER A 1 102 ? -11.989 -5.111 14.568 1.00 85.19 102 SER A C 1
ATOM 819 O O . SER A 1 102 ? -12.805 -5.394 15.447 1.00 85.19 102 SER A O 1
ATOM 821 N N . CYS A 1 103 ? -12.210 -5.337 13.274 1.00 85.50 103 CYS A N 1
ATOM 822 C CA . CYS A 1 103 ? -13.380 -6.039 12.743 1.00 85.50 103 CYS A CA 1
ATOM 823 C C . CYS A 1 103 ? -12.945 -7.194 11.830 1.00 85.50 103 CYS A C 1
ATOM 825 O O . CYS A 1 103 ? -11.778 -7.584 11.850 1.00 85.50 103 CYS A O 1
ATOM 827 N N . GLU A 1 104 ? -13.867 -7.707 11.012 1.00 78.94 104 GLU A N 1
ATOM 828 C CA . GLU A 1 104 ? -13.668 -8.750 9.990 1.00 78.94 104 GLU A CA 1
ATOM 829 C C . GLU A 1 104 ? -12.777 -8.296 8.814 1.00 78.94 104 GLU A C 1
ATOM 831 O O . GLU A 1 104 ? -13.024 -8.627 7.659 1.00 78.94 104 GLU A O 1
ATOM 836 N N . ARG A 1 105 ? -11.740 -7.497 9.091 1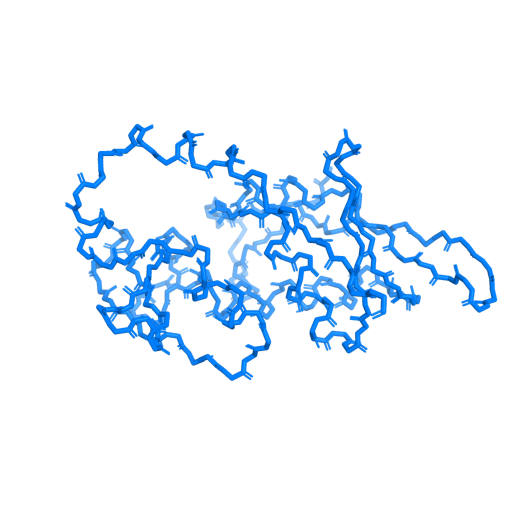.00 84.19 105 ARG A N 1
ATOM 837 C CA . ARG A 1 105 ? -10.758 -7.016 8.113 1.00 84.19 105 ARG A CA 1
ATOM 838 C C . ARG A 1 105 ? -11.410 -6.302 6.929 1.00 84.19 105 ARG A C 1
ATOM 840 O O . ARG A 1 105 ? -11.052 -6.522 5.780 1.00 84.19 105 ARG A O 1
ATOM 847 N N . ASN A 1 106 ? -12.356 -5.408 7.212 1.00 86.19 106 ASN A N 1
ATOM 848 C CA . ASN A 1 106 ? -12.962 -4.588 6.167 1.00 86.19 106 ASN A CA 1
ATOM 849 C C . ASN A 1 106 ? -11.901 -3.657 5.538 1.00 86.19 106 ASN A C 1
ATOM 851 O O . ASN A 1 106 ? -11.213 -2.962 6.301 1.00 86.19 106 ASN A O 1
ATOM 855 N N . PRO A 1 107 ? -11.771 -3.616 4.198 1.00 88.12 107 PRO A N 1
ATOM 856 C CA . PRO A 1 107 ? -10.814 -2.748 3.514 1.00 88.12 107 PRO A CA 1
ATOM 857 C C . PRO A 1 107 ? -11.277 -1.285 3.436 1.00 88.12 107 PRO A C 1
ATOM 859 O O . PRO A 1 107 ? -10.447 -0.389 3.319 1.00 88.12 107 PRO A O 1
ATOM 862 N N . GLU A 1 108 ? -12.580 -1.011 3.569 1.00 88.38 108 GLU A N 1
ATOM 863 C CA . GLU A 1 108 ? -13.108 0.357 3.501 1.00 88.38 108 GLU A CA 1
ATOM 864 C C . GLU A 1 108 ? -12.806 1.126 4.794 1.00 88.38 108 GLU A C 1
ATOM 866 O O . GLU A 1 108 ? -13.495 1.019 5.825 1.00 88.38 108 GLU A O 1
ATOM 871 N N . THR A 1 109 ? -11.721 1.888 4.755 1.00 89.50 109 THR A N 1
ATOM 872 C CA . THR A 1 109 ? -11.220 2.664 5.887 1.00 89.50 109 THR A CA 1
ATOM 873 C C . THR A 1 109 ? -10.775 4.045 5.427 1.00 89.50 109 THR A C 1
ATOM 875 O O . THR A 1 109 ? -10.408 4.230 4.270 1.00 89.50 109 THR A O 1
ATOM 878 N N . VAL A 1 110 ? -10.812 5.018 6.332 1.00 87.75 110 VAL A N 1
ATOM 879 C CA . VAL A 1 110 ? -10.378 6.399 6.087 1.00 87.75 110 VAL A CA 1
ATOM 880 C C . VAL A 1 110 ? -9.173 6.683 6.970 1.00 87.75 110 VAL A C 1
ATOM 882 O O . VAL A 1 110 ? -9.218 6.408 8.174 1.00 87.75 110 VAL A O 1
ATOM 885 N N . LEU A 1 111 ? -8.101 7.199 6.374 1.00 87.12 111 LEU A N 1
ATOM 886 C CA . LEU A 1 111 ? -6.892 7.607 7.083 1.00 87.12 111 LEU A CA 1
ATOM 887 C C . LEU A 1 111 ? -6.959 9.102 7.395 1.00 87.12 111 LEU A C 1
ATOM 889 O O . LEU A 1 111 ? -7.377 9.889 6.556 1.00 87.12 111 LEU A O 1
ATOM 893 N N . PHE A 1 112 ? -6.552 9.482 8.599 1.00 85.94 112 PHE A N 1
ATOM 894 C CA . PHE A 1 112 ? -6.490 10.873 9.046 1.00 85.94 112 PHE A CA 1
ATOM 895 C C . PHE A 1 112 ? -5.391 11.020 10.098 1.00 85.94 112 PHE A C 1
ATOM 897 O O . PHE A 1 112 ? -4.969 10.034 10.716 1.00 85.94 112 PHE A O 1
ATOM 904 N N . THR A 1 113 ? -4.898 12.232 10.319 1.00 84.44 113 THR A N 1
ATOM 905 C CA . THR A 1 113 ? -3.908 12.482 11.370 1.00 84.44 113 THR A CA 1
ATOM 906 C C . THR A 1 113 ? -4.570 12.805 12.700 1.00 84.44 113 THR A C 1
ATOM 908 O O . THR A 1 113 ? -5.650 13.392 12.786 1.00 84.44 113 THR A O 1
ATOM 911 N N . ASP A 1 114 ? -3.906 12.404 13.782 1.00 81.06 114 ASP A N 1
ATOM 912 C CA . ASP A 1 114 ? -4.269 12.877 15.115 1.00 81.06 114 ASP A CA 1
ATOM 913 C C . ASP A 1 114 ? -4.081 14.401 15.218 1.00 81.06 114 ASP A C 1
ATOM 915 O O . ASP A 1 114 ? -3.282 14.970 14.479 1.00 81.06 114 ASP A O 1
ATOM 919 N N . ALA A 1 115 ? -4.729 15.061 16.181 1.00 77.00 115 ALA A N 1
ATOM 920 C CA . ALA A 1 115 ? -4.723 16.527 16.320 1.00 77.00 115 ALA A CA 1
ATOM 921 C C . ALA A 1 115 ? -3.315 17.148 16.434 1.00 77.00 115 ALA A C 1
ATOM 923 O O . ALA A 1 115 ? -3.119 18.324 16.156 1.00 77.00 115 ALA A O 1
ATOM 924 N N . ASN A 1 116 ? -2.324 16.353 16.848 1.00 78.06 116 ASN A N 1
ATOM 925 C CA . ASN A 1 116 ? -0.928 16.770 16.963 1.00 78.06 116 ASN A CA 1
ATOM 926 C C . ASN A 1 116 ? -0.061 16.400 15.738 1.00 78.06 116 ASN A C 1
ATOM 928 O O . ASN A 1 116 ? 1.159 16.546 15.817 1.00 78.06 116 ASN A O 1
ATOM 932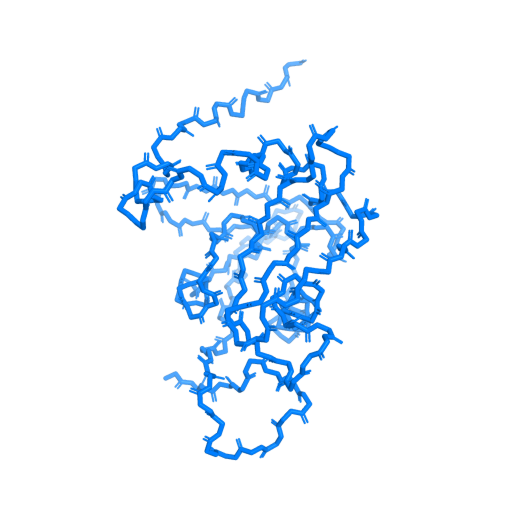 N N . ARG A 1 117 ? -0.630 15.828 14.663 1.00 75.25 117 ARG A N 1
ATOM 933 C CA . ARG A 1 117 ? 0.082 15.275 13.486 1.00 75.25 117 ARG A CA 1
ATOM 934 C C . ARG A 1 117 ? 1.233 14.316 13.816 1.00 75.25 117 ARG A C 1
ATOM 936 O O . ARG A 1 117 ? 2.209 14.203 13.080 1.00 75.25 117 ARG A O 1
ATOM 943 N N . LYS A 1 118 ? 1.146 13.611 14.949 1.00 78.62 118 LYS A N 1
ATOM 944 C CA . LYS A 1 118 ? 2.186 12.657 15.393 1.00 78.62 118 LYS A CA 1
ATOM 945 C C . LYS A 1 118 ? 1.904 11.224 14.968 1.00 78.62 118 LYS A C 1
ATOM 947 O O . LYS A 1 118 ? 2.831 10.443 14.755 1.00 78.62 118 LYS A O 1
ATOM 952 N N . HIS A 1 119 ? 0.628 10.874 14.864 1.00 83.19 119 HIS A N 1
ATOM 953 C CA . HIS A 1 119 ? 0.182 9.521 14.586 1.00 83.19 119 HIS A CA 1
ATOM 954 C C . HIS A 1 119 ? -0.852 9.526 13.471 1.00 83.19 119 HIS A C 1
ATOM 956 O O . HIS A 1 119 ? -1.686 10.429 13.395 1.00 83.19 119 HIS A O 1
ATOM 962 N N . ILE A 1 120 ? -0.786 8.496 12.632 1.00 85.75 120 ILE A N 1
ATOM 963 C CA . ILE A 1 120 ? -1.804 8.228 11.624 1.00 85.75 120 ILE A CA 1
ATOM 964 C C . ILE A 1 120 ? -2.876 7.382 12.297 1.00 85.75 120 ILE A C 1
ATOM 966 O O . ILE A 1 120 ? -2.576 6.361 12.926 1.00 85.75 120 ILE A O 1
ATOM 970 N N . GLN A 1 121 ? -4.115 7.825 12.178 1.00 88.69 121 GLN A N 1
ATOM 971 C CA . GLN A 1 121 ? -5.291 7.121 12.646 1.00 88.69 121 GLN A CA 1
ATOM 972 C C . GLN A 1 121 ? -6.101 6.622 11.449 1.00 88.69 121 GLN A C 1
ATOM 974 O O . GLN A 1 121 ? -6.102 7.207 10.370 1.00 88.69 121 GLN A O 1
ATOM 979 N N . GLN A 1 122 ? -6.780 5.503 11.651 1.00 90.06 122 GLN A N 1
ATOM 980 C CA . GLN A 1 122 ? -7.603 4.833 10.658 1.00 90.06 122 GLN A CA 1
ATOM 981 C C . GLN A 1 122 ? -8.998 4.629 11.240 1.00 90.06 122 GLN A C 1
ATOM 983 O O . GLN A 1 122 ? -9.146 3.951 12.259 1.00 90.06 122 GLN A O 1
ATOM 988 N N . ARG A 1 123 ? -10.026 5.183 10.592 1.00 89.38 123 ARG A N 1
ATOM 989 C CA . ARG A 1 123 ? -11.442 4.994 10.943 1.00 89.38 123 ARG A CA 1
ATOM 990 C C . ARG A 1 123 ? -12.046 3.976 9.987 1.00 89.38 123 ARG A C 1
ATOM 992 O O . ARG A 1 123 ? -11.972 4.133 8.772 1.00 89.38 123 ARG A O 1
ATOM 999 N N . CYS A 1 124 ? -12.639 2.916 10.521 1.00 90.88 124 CYS A N 1
ATOM 1000 C CA . CYS A 1 124 ? -13.314 1.914 9.698 1.00 90.88 124 CYS A CA 1
ATOM 1001 C C . CYS A 1 124 ? -14.761 2.326 9.406 1.00 90.88 124 CYS A C 1
ATOM 1003 O O . CYS A 1 124 ? -15.497 2.615 10.349 1.00 90.88 124 CYS A O 1
ATOM 1005 N N . LYS A 1 125 ? -15.189 2.275 8.135 1.00 87.88 125 LYS A N 1
ATOM 1006 C CA . LYS A 1 125 ? -16.581 2.576 7.746 1.00 87.88 125 LYS A CA 1
ATOM 1007 C C . LYS A 1 125 ? -17.579 1.526 8.264 1.00 87.88 125 LYS A C 1
ATOM 1009 O O . LYS A 1 125 ? -18.709 1.868 8.576 1.00 87.88 125 LYS A O 1
ATOM 1014 N N . ALA A 1 126 ? -17.145 0.273 8.435 1.00 87.44 126 ALA A N 1
ATOM 1015 C CA . ALA A 1 126 ? -18.012 -0.816 8.894 1.00 87.44 126 ALA A CA 1
ATOM 1016 C C . ALA A 1 126 ? -18.237 -0.839 10.418 1.00 87.44 126 ALA A C 1
ATOM 1018 O O . ALA A 1 126 ? -19.362 -1.006 10.871 1.00 87.44 126 ALA A O 1
ATOM 1019 N N . CYS A 1 127 ? -17.178 -0.697 11.228 1.00 89.25 127 CYS A N 1
ATOM 1020 C CA . CYS A 1 127 ? -17.289 -0.810 12.694 1.00 89.25 127 CYS A CA 1
ATOM 1021 C C . CYS A 1 127 ? -17.153 0.516 13.455 1.00 89.25 127 CYS A C 1
ATOM 1023 O O . CYS A 1 127 ? -17.284 0.522 14.677 1.00 89.25 127 CYS A O 1
ATOM 1025 N N . GLY A 1 128 ? -16.814 1.619 12.779 1.00 86.00 128 GLY A N 1
ATOM 1026 C CA . GLY A 1 128 ? -16.649 2.947 13.382 1.00 86.00 128 GLY A CA 1
ATOM 1027 C C . GLY A 1 128 ? -15.435 3.110 14.307 1.00 86.00 128 GLY A C 1
ATOM 1028 O O . GLY A 1 128 ? -15.126 4.225 14.724 1.00 86.00 128 GLY A O 1
ATOM 1029 N N . LYS A 1 129 ? -14.714 2.027 14.627 1.00 88.62 129 LYS A N 1
ATOM 1030 C CA . LYS A 1 129 ? -13.542 2.076 15.509 1.00 88.62 129 LYS A CA 1
ATOM 1031 C C . LYS A 1 129 ? -12.388 2.824 14.847 1.00 88.62 129 LYS A C 1
ATOM 1033 O O . LYS A 1 129 ? -12.138 2.681 13.647 1.00 88.62 129 LYS A O 1
ATOM 1038 N N . ILE A 1 130 ? -11.673 3.582 15.674 1.00 88.81 130 ILE A N 1
ATOM 1039 C CA . ILE A 1 130 ? -10.459 4.302 15.301 1.00 88.81 130 ILE A CA 1
ATOM 1040 C C . ILE A 1 130 ? -9.257 3.503 15.800 1.00 88.81 130 ILE A C 1
ATOM 1042 O O . ILE A 1 130 ? -9.152 3.220 16.992 1.00 88.81 130 ILE A O 1
ATOM 1046 N N . ASN A 1 131 ? -8.356 3.153 14.888 1.00 87.12 131 ASN A N 1
ATOM 1047 C CA . ASN A 1 131 ? -7.101 2.473 15.188 1.00 87.12 131 ASN A CA 1
ATOM 1048 C C . ASN A 1 131 ? -5.918 3.386 14.899 1.00 87.12 131 ASN A C 1
ATOM 1050 O O . ASN A 1 131 ? -5.929 4.124 13.919 1.00 87.12 131 ASN A O 1
ATOM 1054 N N . THR A 1 132 ? -4.872 3.291 15.712 1.00 87.56 132 THR A N 1
ATOM 1055 C CA . THR A 1 132 ? -3.614 4.000 15.464 1.00 87.56 132 THR A CA 1
ATOM 1056 C C . THR A 1 132 ? -2.661 3.100 14.684 1.00 87.56 132 THR A C 1
ATOM 1058 O O . THR A 1 132 ? -2.320 2.009 15.146 1.00 87.56 132 THR A O 1
ATOM 1061 N N . ILE A 1 133 ? -2.205 3.560 13.519 1.00 84.69 133 ILE A N 1
ATOM 1062 C CA . ILE A 1 133 ? -1.214 2.853 12.701 1.00 84.69 133 ILE A CA 1
ATOM 1063 C C . ILE A 1 133 ? 0.186 3.161 13.243 1.00 84.69 133 ILE A C 1
ATOM 1065 O O . ILE A 1 133 ? 0.510 4.302 13.583 1.00 84.69 133 ILE A O 1
ATOM 1069 N N . LYS A 1 134 ? 1.046 2.141 13.334 1.00 74.25 134 LYS A N 1
ATOM 1070 C CA . LYS A 1 134 ? 2.436 2.317 13.775 1.00 74.25 134 LYS A CA 1
ATOM 1071 C C . LYS A 1 134 ? 3.256 3.018 12.687 1.00 74.25 134 LYS A C 1
ATOM 1073 O O . LYS A 1 134 ? 3.628 2.420 11.685 1.00 74.25 134 LYS A O 1
ATOM 1078 N N . THR A 1 135 ? 3.610 4.275 12.927 1.00 64.75 135 THR A N 1
ATOM 1079 C CA . THR A 1 135 ? 4.375 5.135 12.009 1.00 64.75 135 THR A CA 1
ATOM 1080 C C . THR A 1 135 ? 5.891 4.855 12.026 1.00 64.75 135 THR A C 1
ATOM 1082 O O . THR A 1 135 ? 6.691 5.777 12.164 1.00 64.75 135 THR A O 1
ATOM 1085 N N . GLN A 1 136 ? 6.332 3.594 11.940 1.00 64.06 136 GLN A N 1
ATOM 1086 C CA . GLN A 1 136 ? 7.777 3.285 11.888 1.00 64.06 136 GLN A CA 1
ATOM 1087 C C . GLN A 1 136 ? 8.366 3.396 10.470 1.00 64.06 136 GLN A C 1
ATOM 1089 O O . GLN A 1 136 ? 9.581 3.501 10.300 1.00 64.06 136 GLN A O 1
ATOM 1094 N N . ASN A 1 137 ? 7.505 3.463 9.453 1.00 66.25 137 ASN A N 1
ATOM 1095 C CA . ASN A 1 137 ? 7.904 3.427 8.050 1.00 66.25 137 ASN A CA 1
ATOM 1096 C C . ASN A 1 137 ? 8.069 4.852 7.487 1.00 66.25 137 ASN A C 1
ATOM 1098 O O . ASN A 1 137 ? 7.346 5.770 7.880 1.00 66.25 137 ASN A O 1
ATOM 1102 N N . LYS A 1 138 ? 8.993 5.061 6.528 1.00 65.75 138 LYS A N 1
ATOM 1103 C CA . LYS A 1 138 ? 9.205 6.382 5.879 1.00 65.75 138 LYS A CA 1
ATOM 1104 C C . LYS A 1 138 ? 7.928 6.928 5.230 1.00 65.75 138 LYS A C 1
ATOM 1106 O O . LYS A 1 138 ? 7.736 8.140 5.232 1.00 65.75 138 LYS A O 1
ATOM 1111 N N . LEU A 1 139 ? 7.052 6.041 4.753 1.00 71.25 139 LEU A N 1
ATOM 1112 C CA . LEU A 1 139 ? 5.718 6.377 4.253 1.00 71.25 139 LEU A CA 1
ATOM 1113 C C . LEU A 1 139 ? 4.884 7.132 5.292 1.00 71.25 139 LEU A C 1
ATOM 1115 O O . LEU A 1 139 ? 4.232 8.115 4.971 1.00 71.25 139 LEU A O 1
ATOM 1119 N N . GLY A 1 140 ? 4.966 6.725 6.557 1.00 71.94 140 GLY A N 1
ATOM 1120 C CA . GLY A 1 140 ? 4.208 7.357 7.621 1.00 71.94 140 GLY A CA 1
ATOM 1121 C C . GLY A 1 140 ? 4.542 8.842 7.783 1.00 71.94 140 GLY A C 1
ATOM 1122 O O . GLY A 1 140 ? 3.660 9.641 8.046 1.00 71.94 140 GLY A O 1
ATOM 1123 N N . LYS A 1 141 ? 5.792 9.253 7.534 1.00 72.31 141 LYS A N 1
ATOM 1124 C CA . LYS A 1 141 ? 6.169 10.678 7.558 1.00 72.31 141 LYS A CA 1
ATOM 1125 C C . LYS A 1 141 ? 5.592 11.482 6.393 1.00 72.31 141 LYS A C 1
ATOM 1127 O O . LYS A 1 141 ? 5.429 12.686 6.538 1.00 72.31 141 LYS A O 1
ATOM 1132 N N . ILE A 1 142 ? 5.361 10.835 5.255 1.00 74.69 142 ILE A N 1
ATOM 1133 C CA . ILE A 1 142 ? 4.787 11.459 4.057 1.00 74.69 142 ILE A CA 1
ATOM 1134 C C . ILE A 1 142 ? 3.283 11.608 4.263 1.00 74.69 142 ILE A C 1
ATOM 1136 O O . ILE A 1 142 ? 2.774 12.721 4.230 1.00 74.69 142 ILE A O 1
ATOM 1140 N N . LEU A 1 143 ? 2.616 10.522 4.659 1.00 77.56 143 LEU A N 1
ATOM 1141 C CA . LEU A 1 143 ? 1.195 10.537 4.998 1.00 77.56 143 LEU A CA 1
ATOM 1142 C C . LEU A 1 143 ? 0.863 11.535 6.116 1.00 77.56 143 LEU A C 1
ATOM 1144 O O . LEU A 1 143 ? -0.161 12.193 6.049 1.00 77.56 143 LEU A O 1
ATOM 1148 N N . LEU A 1 144 ? 1.728 11.706 7.123 1.00 77.00 144 LEU A N 1
ATOM 1149 C CA . LEU A 1 144 ? 1.528 12.724 8.167 1.00 77.00 144 LEU A CA 1
ATOM 1150 C C . LEU A 1 144 ? 1.510 14.172 7.639 1.00 77.00 144 LEU A C 1
ATOM 1152 O O . LEU A 1 144 ? 1.026 15.059 8.340 1.00 77.00 144 LEU A O 1
ATOM 1156 N N . LYS A 1 145 ? 2.100 14.431 6.467 1.00 72.62 145 LYS A N 1
ATOM 1157 C CA . LYS A 1 145 ? 2.109 15.758 5.839 1.00 72.62 145 LYS A CA 1
ATOM 1158 C C . LYS A 1 145 ? 0.929 15.962 4.897 1.00 72.62 145 LYS A C 1
ATOM 1160 O O . LYS A 1 145 ? 0.448 17.082 4.811 1.00 72.62 145 LYS A O 1
ATOM 1165 N N . GLU A 1 146 ? 0.527 14.902 4.203 1.00 73.88 146 GLU A N 1
ATOM 1166 C CA . GLU A 1 146 ? -0.490 14.937 3.146 1.00 73.88 146 GLU A CA 1
ATOM 1167 C C . GLU A 1 146 ? -1.914 14.697 3.674 1.00 73.88 146 GLU A C 1
ATOM 1169 O O . GLU A 1 146 ? -2.869 15.176 3.079 1.00 73.88 146 GLU A O 1
ATOM 1174 N N . LEU A 1 147 ? -2.085 13.975 4.788 1.00 76.94 147 LEU A N 1
ATOM 1175 C CA . LEU A 1 147 ? -3.413 13.671 5.328 1.00 76.94 147 LEU A CA 1
ATOM 1176 C C . LEU A 1 147 ? -4.001 14.840 6.146 1.00 76.94 147 LEU A C 1
ATOM 1178 O O . LEU A 1 147 ? -3.264 15.493 6.892 1.00 76.94 147 LEU A O 1
ATOM 1182 N N . PRO A 1 148 ? -5.334 15.042 6.087 1.00 71.50 148 PRO A N 1
ATOM 1183 C CA . PRO A 1 148 ? -6.023 16.051 6.882 1.00 71.50 148 PRO A CA 1
ATOM 1184 C C . PRO A 1 148 ? -6.050 15.673 8.368 1.00 71.50 148 PRO A C 1
ATOM 1186 O O . PRO A 1 148 ? -6.131 14.494 8.744 1.00 71.50 148 PRO A O 1
ATOM 1189 N N . ASP A 1 149 ? -6.044 16.695 9.227 1.00 73.62 149 ASP A N 1
ATOM 1190 C CA . ASP A 1 149 ? -6.206 16.503 10.668 1.00 73.62 149 ASP A CA 1
ATOM 1191 C C . ASP A 1 149 ? -7.613 16.041 11.014 1.00 73.62 149 ASP A C 1
ATOM 1193 O O . ASP A 1 149 ? -8.582 16.390 10.346 1.00 73.62 149 ASP A O 1
ATOM 1197 N N . LYS A 1 150 ? -7.758 15.313 12.126 1.00 67.12 150 LYS A N 1
ATOM 1198 C CA . LYS A 1 150 ? -9.057 14.821 12.611 1.00 67.12 150 LYS A CA 1
ATOM 1199 C C . LYS A 1 150 ? -10.159 15.891 12.594 1.00 67.12 150 LYS A C 1
ATOM 1201 O O . LYS A 1 150 ? -11.261 15.629 12.124 1.00 67.12 150 LYS A O 1
ATOM 1206 N N . ALA A 1 151 ? -9.843 17.102 13.058 1.00 61.09 151 ALA A N 1
ATOM 1207 C CA . ALA A 1 151 ? -10.782 18.224 13.089 1.00 61.09 151 ALA A CA 1
ATOM 1208 C C . ALA A 1 151 ? -11.196 18.713 11.690 1.00 61.09 151 ALA A C 1
ATOM 1210 O O . ALA A 1 151 ? -12.260 19.298 11.538 1.00 61.09 151 ALA A O 1
ATOM 1211 N N . GLU A 1 152 ? -10.351 18.529 10.685 1.00 62.34 152 GLU A N 1
ATOM 1212 C CA . GLU A 1 152 ? -10.620 18.841 9.281 1.00 62.34 152 GLU A CA 1
ATOM 1213 C C . GLU A 1 152 ? -11.409 17.699 8.628 1.00 62.34 152 GLU A C 1
ATOM 1215 O O . GLU A 1 152 ? -12.460 17.944 8.049 1.00 62.34 1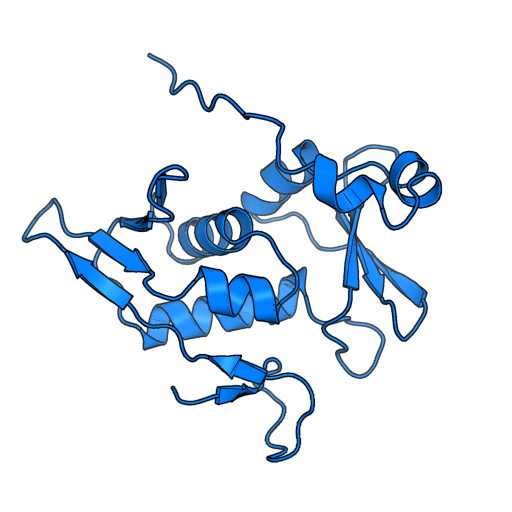52 GLU A O 1
ATOM 1220 N N . SER A 1 153 ? -11.025 16.442 8.881 1.00 59.41 153 SER A N 1
ATOM 1221 C CA . SER A 1 153 ? -11.751 15.252 8.407 1.00 59.41 153 SER A CA 1
ATOM 1222 C C . SER A 1 153 ? -13.196 15.150 8.912 1.00 59.41 153 SER A C 1
ATOM 1224 O O . SER A 1 153 ? -14.044 14.599 8.221 1.00 59.41 153 SER A O 1
ATOM 1226 N N . ASP A 1 154 ? -13.488 15.673 10.109 1.00 60.41 154 ASP A N 1
ATOM 1227 C CA . ASP A 1 154 ? -14.846 15.691 10.671 1.00 60.41 154 ASP A CA 1
ATOM 1228 C C . ASP A 1 154 ? -15.687 16.882 10.142 1.00 60.41 154 ASP A C 1
ATOM 1230 O O . ASP A 1 154 ? -16.886 16.938 10.410 1.00 60.41 154 ASP A O 1
ATOM 1234 N N . ARG A 1 155 ? -15.075 17.839 9.421 1.00 59.50 155 ARG A N 1
ATOM 1235 C CA . ARG A 1 155 ? -15.730 19.028 8.836 1.00 59.50 155 ARG A CA 1
ATOM 1236 C C . ARG A 1 155 ? -15.913 18.960 7.317 1.00 59.50 155 ARG A C 1
ATOM 1238 O O . ARG A 1 155 ? -16.714 19.733 6.806 1.00 59.50 155 ARG A O 1
ATOM 1245 N N . LEU A 1 156 ? -15.179 18.084 6.634 1.00 56.88 156 LEU A N 1
ATOM 1246 C CA . LEU A 1 156 ? -15.263 17.887 5.187 1.00 56.88 156 LEU A CA 1
ATOM 1247 C C . LEU A 1 156 ? -16.515 17.070 4.840 1.00 56.88 156 LEU A C 1
ATOM 1249 O O . LEU A 1 156 ? -16.739 15.991 5.404 1.00 56.88 156 LEU A O 1
ATOM 1253 N N . GLU A 1 157 ? -17.332 17.579 3.920 1.00 54.56 157 GLU A N 1
ATOM 1254 C CA . GLU A 1 157 ? -18.403 16.790 3.316 1.00 54.56 157 GLU A CA 1
ATOM 1255 C C . GLU A 1 157 ? -17.805 15.809 2.287 1.00 54.56 157 GLU A C 1
ATOM 1257 O O . GLU A 1 157 ? -16.695 16.017 1.798 1.00 54.56 157 GLU A O 1
ATOM 1262 N N . PRO A 1 158 ? -18.508 14.718 1.916 1.00 51.19 158 PRO A N 1
ATOM 1263 C CA . PRO A 1 158 ? -17.988 13.713 0.977 1.00 51.19 158 PRO A CA 1
ATOM 1264 C C . PRO A 1 158 ? -17.509 14.265 -0.378 1.00 51.19 158 PRO A C 1
ATOM 1266 O O . PRO A 1 158 ? -16.777 13.583 -1.082 1.00 51.19 158 PRO A O 1
ATOM 1269 N N . GLN A 1 159 ? -17.947 15.472 -0.730 1.00 49.50 159 GLN A N 1
ATOM 1270 C CA . GLN A 1 159 ? -17.715 16.169 -1.994 1.00 49.50 159 GLN A CA 1
ATOM 1271 C C . GLN A 1 159 ? -16.327 16.839 -2.032 1.00 49.50 159 GLN A C 1
ATOM 1273 O O . GLN A 1 159 ? -15.750 16.998 -3.100 1.00 49.50 159 GLN A O 1
ATOM 1278 N N . ASP A 1 160 ? -15.756 17.159 -0.865 1.00 47.59 160 ASP A N 1
ATOM 1279 C CA . ASP A 1 160 ? -14.511 17.930 -0.744 1.00 47.59 160 ASP A CA 1
ATOM 1280 C C . ASP A 1 160 ? -13.241 17.069 -0.920 1.00 47.59 160 ASP A C 1
ATOM 1282 O O . ASP A 1 160 ? -12.133 17.589 -1.034 1.00 47.59 160 ASP A O 1
ATOM 1286 N N . PHE A 1 161 ? -13.374 15.735 -0.931 1.00 48.38 161 PHE A N 1
ATOM 1287 C CA . PHE A 1 161 ? -12.243 14.820 -1.134 1.00 48.38 161 PHE A CA 1
ATOM 1288 C C . PHE A 1 161 ? -11.758 14.777 -2.593 1.00 48.38 161 PHE A C 1
ATOM 1290 O O . PHE A 1 161 ? -10.590 14.468 -2.809 1.00 48.38 161 PHE A O 1
ATOM 1297 N N . GLU A 1 162 ? -12.615 15.088 -3.575 1.00 45.62 162 GLU A N 1
ATOM 1298 C CA . GLU A 1 162 ? -12.264 15.056 -5.007 1.00 45.62 162 GLU A CA 1
ATOM 1299 C C . GLU A 1 162 ? -11.428 16.273 -5.449 1.00 45.62 162 GLU A C 1
ATOM 1301 O O . GLU A 1 162 ? -10.643 16.161 -6.383 1.00 45.62 162 GLU A O 1
ATOM 1306 N N . GLU A 1 163 ? -11.532 17.417 -4.763 1.00 43.38 163 GLU A N 1
ATOM 1307 C CA . GLU A 1 163 ? -10.768 18.639 -5.091 1.00 43.38 163 GLU A CA 1
ATOM 1308 C C . GLU A 1 163 ? -9.377 18.690 -4.428 1.00 43.38 163 GLU A C 1
ATOM 1310 O O . GLU A 1 163 ? -8.574 19.577 -4.717 1.00 43.38 163 GLU A O 1
ATOM 1315 N N . MET A 1 164 ? -9.057 17.742 -3.539 1.00 47.38 164 MET A N 1
ATOM 1316 C CA . MET A 1 164 ? -7.798 17.744 -2.782 1.00 47.38 164 MET A CA 1
ATOM 1317 C C . MET A 1 164 ? -6.620 17.093 -3.538 1.00 47.38 164 MET A C 1
ATOM 1319 O O . MET A 1 164 ? -5.478 17.209 -3.092 1.00 47.38 164 MET A O 1
ATOM 1323 N N . ASP A 1 165 ? -6.877 16.447 -4.682 1.00 40.16 165 ASP A N 1
ATOM 1324 C CA . ASP A 1 165 ? -5.851 15.850 -5.557 1.00 40.16 165 ASP A CA 1
ATOM 1325 C C . ASP A 1 165 ? -5.072 16.891 -6.396 1.00 40.16 165 ASP A C 1
ATOM 1327 O O . ASP A 1 165 ? -4.016 16.572 -6.943 1.00 40.16 165 ASP A O 1
ATOM 1331 N N . ASP A 1 166 ? -5.527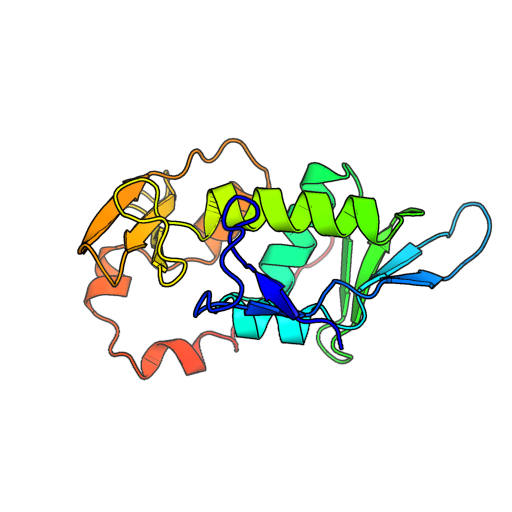 18.151 -6.439 1.00 33.97 166 ASP A N 1
ATOM 1332 C CA . ASP A 1 166 ? -4.919 19.236 -7.232 1.00 33.97 166 ASP A CA 1
ATOM 1333 C C . ASP A 1 166 ? -3.833 20.043 -6.490 1.00 33.97 166 ASP A C 1
ATOM 1335 O O . ASP A 1 166 ? -3.324 21.046 -7.004 1.00 33.97 166 ASP A O 1
ATOM 1339 N N . PHE A 1 167 ? -3.418 19.633 -5.286 1.00 35.72 167 PHE A N 1
ATOM 1340 C CA . PHE A 1 167 ? -2.265 20.269 -4.645 1.00 35.72 167 PHE A CA 1
ATOM 1341 C C . PHE A 1 167 ? -0.972 19.726 -5.268 1.00 35.72 167 PHE A C 1
AT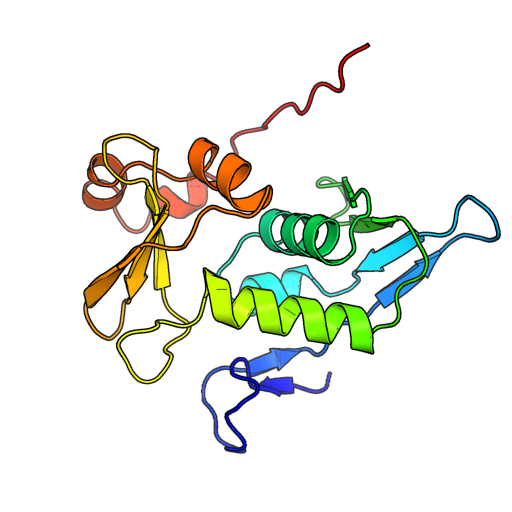OM 1343 O O . PHE A 1 167 ? -0.412 18.737 -4.795 1.00 35.72 167 PHE A O 1
ATOM 1350 N N . GLU A 1 168 ? -0.491 20.380 -6.333 1.00 39.03 168 GLU A N 1
ATOM 1351 C CA . GLU A 1 168 ? 0.863 20.196 -6.873 1.00 39.03 168 GLU A CA 1
ATOM 1352 C C . GLU A 1 168 ? 1.886 20.311 -5.729 1.00 39.03 168 GLU A C 1
ATOM 1354 O O . GLU A 1 168 ? 2.291 21.397 -5.302 1.00 39.03 168 GLU A O 1
ATOM 1359 N N . VAL A 1 169 ? 2.318 19.167 -5.195 1.00 39.69 169 VAL A N 1
ATOM 1360 C CA . VAL A 1 169 ? 3.459 19.111 -4.287 1.00 39.69 169 VAL A CA 1
ATOM 1361 C C . VAL A 1 169 ? 4.700 19.103 -5.163 1.00 39.69 169 VAL A C 1
ATOM 1363 O O . VAL A 1 169 ? 5.190 18.046 -5.563 1.00 39.69 169 VAL A O 1
ATOM 1366 N N . ASP A 1 170 ? 5.213 20.298 -5.448 1.00 31.06 170 ASP A N 1
ATOM 1367 C CA . ASP A 1 170 ? 6.521 20.500 -6.063 1.00 31.06 170 ASP A CA 1
ATOM 1368 C C . ASP A 1 170 ? 7.597 19.803 -5.207 1.00 31.06 170 ASP A C 1
ATOM 1370 O O . ASP A 1 170 ? 8.140 20.341 -4.233 1.00 31.06 170 ASP A O 1
ATOM 1374 N N . TYR A 1 171 ? 7.922 18.559 -5.559 1.00 37.66 171 TYR A N 1
ATOM 1375 C CA . TYR A 1 171 ? 9.095 17.859 -5.054 1.00 37.66 171 TYR A CA 1
ATOM 1376 C C . TYR A 1 171 ? 10.332 18.449 -5.736 1.00 37.66 171 TYR A C 1
ATOM 1378 O O . TYR A 1 171 ? 10.961 17.833 -6.599 1.00 37.66 171 TYR A O 1
ATOM 1386 N N . ALA A 1 172 ? 10.715 19.654 -5.317 1.00 34.06 172 ALA A N 1
ATOM 1387 C CA . ALA A 1 172 ? 12.012 20.219 -5.639 1.00 34.06 172 ALA A CA 1
ATOM 1388 C C . ALA A 1 172 ? 13.104 19.336 -5.010 1.00 34.06 172 ALA A C 1
ATOM 1390 O O . ALA A 1 172 ? 13.388 19.397 -3.810 1.00 34.06 172 ALA A O 1
ATOM 1391 N N . PHE A 1 173 ? 13.710 18.479 -5.834 1.00 39.97 173 PHE A N 1
ATOM 1392 C CA . PHE A 1 173 ? 14.968 17.816 -5.521 1.00 39.97 173 PHE A CA 1
ATOM 1393 C C . PHE A 1 173 ? 16.019 18.890 -5.219 1.00 39.97 173 PHE A C 1
ATOM 1395 O O . PHE A 1 173 ? 16.320 19.739 -6.059 1.00 39.97 173 PHE A O 1
ATOM 1402 N N . GLY A 1 174 ? 16.560 18.856 -4.001 1.00 40.28 174 GLY A N 1
ATOM 1403 C CA . GLY A 1 174 ? 17.678 19.701 -3.604 1.00 40.28 174 GLY A CA 1
ATOM 1404 C C . GLY A 1 174 ? 18.879 19.511 -4.534 1.00 40.28 174 GLY A C 1
ATOM 1405 O O . GLY A 1 174 ? 19.227 18.381 -4.883 1.00 40.28 174 GLY A O 1
ATOM 1406 N N . LYS A 1 175 ? 19.477 20.640 -4.924 1.00 31.70 175 LYS A N 1
ATOM 1407 C CA . LYS A 1 175 ? 20.877 20.722 -5.351 1.00 31.70 175 LYS A CA 1
ATOM 1408 C C . LYS A 1 175 ? 21.811 20.406 -4.187 1.00 31.70 175 LYS A C 1
ATOM 1410 O O . LYS A 1 175 ? 21.428 20.717 -3.036 1.00 31.70 175 LYS A O 1
#

Radius of gyration: 16.69 Å; chains: 1; bounding box: 42×39×36 Å

pLDDT: mean 80.61, std 16.03, range [31.06, 94.19]

Sequence (175 aa):
MKAINIDRNSEDAFYRYKMPEIEVKIEGRGNGIKTVLVNIEEIARSLDRDPKHITKYLSYDLGTLSSVDEVNAKYIINGSHTAEKVQACIFKFIEEFILCKSCERNPETVLFTDANRKHIQQRCKACGKINTIKTQNKLGKILLKELPDKAESDRLEPQDFEEMDDFEVDYAFGK

Organism: Nematocida parisii (strain ERTm3) (NCBI:txid935791)

InterPro domains:
  IPR002735 Translation initiation factor IF2/IF5 domain [PF01873] (9-129)
  IPR002735 Translation initiation factor IF2/IF5 domain [SM00653] (14-130)
  IPR016189 Translation initiation factor IF2/IF5, N-terminal [SSF100966] (3-100)
  IPR045196 Translation initiation factor IF2/IF5 [PTHR23001] (5-154)